Protein AF-A0A7J2YVT4-F1 (afdb_monomer)

Radius of gyration: 25.39 Å; Cα contacts (8 Å, |Δi|>4): 152; chains: 1; bounding box: 58×62×63 Å

Sequence (135 aa):
MRPPHRSIRRRPTPAVGCAHGIDRVAIALQTQKTSFEGKSGKRVAVTPITEALKLQALKVAQQLRAAGIAVEFEVMGRKMAKALEDADRRKVDYAVIVGERELKEGAVMLRNLSKREQRVVPIAQLTQQIINQKE

Foldseek 3Di:
DDDDDDDPDDDDDDDDDDDDDPVVVVVVCVVVVDDDPPVPAAEEEQEEQDPVCQVVSVVLQVVLVVLVGHYHYDDPRDHPVVSLVVCVVVVHQKYWYDDPVLVVVQWIWIAGSVVRDIDIGHSVCVNVVSVVPDD

Solvent-accessible surface area (backbone atoms only — not comparable to full-atom values): 8323 Å² total; per-residue (Å²): 138,81,86,79,93,83,70,98,77,73,77,96,70,91,84,85,87,86,85,81,58,67,69,60,52,52,53,52,41,61,72,68,67,65,76,81,84,66,83,76,69,65,32,33,35,35,36,41,73,46,79,89,38,40,69,59,36,48,51,54,44,49,57,40,40,77,72,73,39,50,64,47,70,68,81,82,79,56,58,66,72,60,47,50,52,52,36,48,75,68,68,32,49,31,39,40,38,37,46,75,70,41,47,77,73,53,24,30,37,42,28,36,54,84,80,68,45,74,45,82,38,46,58,90,50,43,62,57,56,63,69,67,58,71,131

Mean predicted aligned error: 9.27 Å

Nearest PDB structures (foldseek):
  3net-assembly1_B  TM=8.241E-01  e=1.006E-09  Nostoc sp. PCC 7120 = FACHB-418
  5w6m-assembly1_A  TM=7.676E-01  e=5.519E-10  Homo sapiens
  4phc-assembly2_D  TM=7.677E-01  e=2.242E-09  Homo sapiens
  4x5o-assembly1_A  TM=7.692E-01  e=2.562E-09  Homo sapiens
  4g85-assembly1_A  TM=7.480E-01  e=3.347E-09  Homo sapiens

pLDDT: mean 86.8, std 13.64, range [41.09, 97.25]

Secondary structure (DSSP, 8-state):
-PPP-----------------HHHHHHHHHHTT-------PPEEEEEESSGGGHHHHHHHHHHHHHTT-EEEE--S---HHHHHHHHHHTT-SEEEEE-HHHHHTTEEEEEETTT--EEEEEHHHHHHHHHH---

Structure (mmCIF, N/CA/C/O backbone):
data_AF-A0A7J2YVT4-F1
#
_entry.id   AF-A0A7J2YVT4-F1
#
loop_
_atom_site.group_PDB
_atom_site.id
_atom_site.type_symbol
_atom_site.label_atom_id
_atom_site.label_alt_id
_atom_site.label_comp_id
_atom_site.label_asym_id
_atom_site.label_entity_id
_atom_site.label_seq_id
_atom_site.pdbx_PDB_ins_code
_atom_site.Cartn_x
_atom_site.Cartn_y
_atom_site.Cartn_z
_atom_site.occupancy
_atom_site.B_iso_or_equiv
_atom_site.auth_seq_id
_atom_site.auth_comp_id
_atom_site.auth_asym_id
_atom_site.auth_atom_id
_atom_site.pdbx_PDB_model_num
ATOM 1 N N . MET A 1 1 ? 41.018 -45.569 -33.914 1.00 42.12 1 MET A N 1
ATOM 2 C CA . MET A 1 1 ? 40.712 -44.168 -34.290 1.00 42.12 1 MET A CA 1
ATOM 3 C C . MET A 1 1 ? 39.200 -44.006 -34.405 1.00 42.12 1 MET A C 1
ATOM 5 O O . MET A 1 1 ? 38.607 -44.692 -35.224 1.00 42.12 1 MET A O 1
ATOM 9 N N . ARG A 1 2 ? 38.561 -43.176 -33.568 1.00 41.09 2 ARG A N 1
ATOM 10 C CA . ARG A 1 2 ? 37.136 -42.810 -33.715 1.00 41.09 2 ARG A CA 1
ATOM 11 C C . ARG A 1 2 ? 37.037 -41.569 -34.615 1.00 41.09 2 ARG A C 1
ATOM 13 O O . ARG A 1 2 ? 37.830 -40.654 -34.398 1.00 41.09 2 ARG A O 1
ATOM 20 N N . PRO A 1 3 ? 36.119 -41.504 -35.596 1.00 49.12 3 PRO A N 1
ATOM 21 C CA . PRO A 1 3 ? 35.961 -40.299 -36.397 1.00 49.12 3 PRO A CA 1
ATOM 22 C C . PRO A 1 3 ? 35.307 -39.192 -35.548 1.00 49.12 3 PRO A C 1
ATOM 24 O O . PRO A 1 3 ? 34.453 -39.496 -34.708 1.00 49.12 3 PRO A O 1
ATOM 27 N N . PRO A 1 4 ? 35.696 -37.919 -35.736 1.00 55.22 4 PRO A N 1
ATOM 28 C CA . PRO A 1 4 ? 35.143 -36.806 -34.983 1.00 55.22 4 PRO A CA 1
ATOM 29 C C . PRO A 1 4 ? 33.755 -36.417 -35.515 1.00 55.22 4 PRO A C 1
ATOM 31 O O . PRO A 1 4 ? 33.434 -36.589 -36.691 1.00 55.22 4 PRO A O 1
ATOM 34 N N . HIS A 1 5 ? 32.941 -35.894 -34.603 1.00 64.25 5 HIS A N 1
ATOM 35 C CA . HIS A 1 5 ? 31.573 -35.410 -34.769 1.00 64.25 5 HIS A CA 1
ATOM 36 C C . HIS A 1 5 ? 31.240 -34.748 -36.128 1.00 64.25 5 HIS A C 1
ATOM 38 O O . HIS A 1 5 ? 31.888 -33.803 -36.569 1.00 64.25 5 HIS A O 1
ATOM 44 N N . ARG A 1 6 ? 30.131 -35.178 -36.742 1.00 51.19 6 ARG A N 1
ATOM 45 C CA . ARG A 1 6 ? 29.396 -34.500 -37.829 1.00 51.19 6 ARG A CA 1
ATOM 46 C C . ARG A 1 6 ? 27.926 -34.867 -37.661 1.00 51.19 6 ARG A C 1
ATOM 48 O O . ARG A 1 6 ? 27.621 -36.017 -37.399 1.00 51.19 6 ARG A O 1
ATOM 55 N N . SER A 1 7 ? 26.931 -34.027 -37.859 1.00 47.12 7 SER A N 1
ATOM 56 C CA . SER A 1 7 ? 26.798 -32.594 -38.109 1.00 47.12 7 SER A CA 1
ATOM 57 C C . SER A 1 7 ? 25.283 -32.404 -38.128 1.00 47.12 7 SER A C 1
ATOM 59 O O . SER A 1 7 ? 24.603 -33.238 -38.730 1.00 47.12 7 SER A O 1
ATOM 61 N N . ILE A 1 8 ? 24.755 -31.350 -37.512 1.00 61.47 8 ILE A N 1
ATOM 62 C CA . ILE A 1 8 ? 23.350 -30.941 -37.637 1.00 61.47 8 ILE A CA 1
ATOM 63 C C . ILE A 1 8 ? 23.031 -30.788 -39.138 1.00 61.47 8 ILE A C 1
ATOM 65 O O . ILE A 1 8 ? 23.347 -29.775 -39.749 1.00 61.47 8 ILE A O 1
ATOM 69 N N . A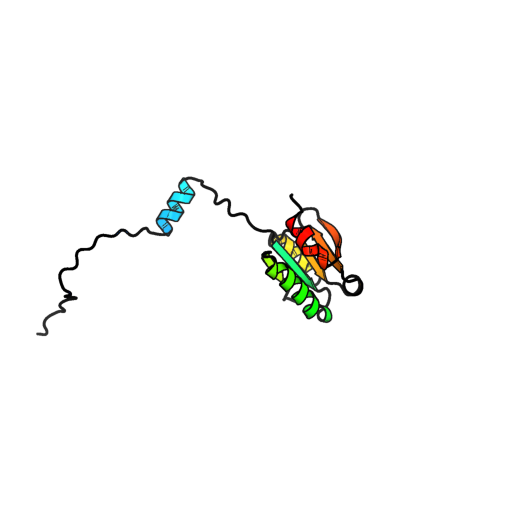RG A 1 9 ? 22.489 -31.830 -39.776 1.00 48.94 9 ARG A N 1
ATOM 70 C CA . ARG A 1 9 ? 22.086 -31.829 -41.189 1.00 48.94 9 ARG A CA 1
ATOM 71 C C . ARG A 1 9 ? 20.571 -31.885 -41.236 1.00 48.94 9 ARG A C 1
ATOM 73 O O . ARG A 1 9 ? 19.978 -32.952 -41.119 1.00 48.94 9 ARG A O 1
ATOM 80 N N . ARG A 1 10 ? 19.946 -30.722 -41.403 1.00 63.78 10 ARG A N 1
ATOM 81 C CA . ARG A 1 10 ? 18.579 -30.610 -41.925 1.00 63.78 10 ARG A CA 1
ATOM 82 C C . ARG A 1 10 ? 18.629 -30.122 -43.373 1.00 63.78 10 ARG A C 1
ATOM 84 O O . ARG A 1 10 ? 19.669 -29.655 -43.833 1.00 63.78 10 ARG A O 1
ATOM 91 N N . ARG A 1 11 ? 17.512 -30.306 -44.090 1.00 77.62 11 ARG A N 1
ATOM 92 C CA . ARG A 1 11 ? 17.329 -29.886 -45.490 1.00 77.62 11 ARG A CA 1
ATOM 93 C C . ARG A 1 11 ? 17.670 -28.394 -45.661 1.00 77.62 11 ARG A C 1
ATOM 95 O O . ARG A 1 11 ? 17.540 -27.651 -44.684 1.00 77.62 11 ARG A O 1
ATOM 102 N N . PRO A 1 12 ? 18.070 -27.948 -46.867 1.00 72.94 12 PRO A N 1
ATOM 103 C CA . PRO A 1 12 ? 18.350 -26.539 -47.127 1.00 72.94 12 PRO A CA 1
ATOM 104 C C . PRO A 1 12 ? 17.171 -25.674 -46.675 1.00 72.94 12 PRO A C 1
ATOM 106 O O . PRO A 1 12 ? 16.062 -25.822 -47.179 1.00 72.94 12 PRO A O 1
ATOM 109 N N . THR A 1 13 ? 17.410 -24.830 -45.672 1.00 80.62 13 THR A N 1
ATOM 110 C CA . THR A 1 13 ? 16.402 -23.953 -45.069 1.00 80.62 13 THR A CA 1
ATOM 111 C C . THR A 1 13 ? 16.967 -22.535 -45.110 1.00 80.62 13 THR A C 1
ATOM 113 O O . THR A 1 13 ? 17.771 -22.192 -44.241 1.00 80.62 13 THR A O 1
ATOM 116 N N . PRO A 1 14 ? 16.652 -21.736 -46.146 1.00 84.00 14 PRO A N 1
ATOM 117 C CA . PRO A 1 14 ? 17.096 -20.347 -46.218 1.00 84.00 14 PRO A CA 1
ATOM 118 C C . PRO A 1 14 ? 16.624 -19.570 -44.981 1.00 84.00 14 PRO A C 1
ATOM 120 O O . PRO A 1 14 ? 15.462 -19.688 -44.593 1.00 84.00 14 PRO A O 1
ATOM 123 N N . ALA A 1 15 ? 17.512 -18.794 -44.356 1.00 87.19 15 ALA A N 1
ATOM 124 C CA . ALA A 1 15 ? 17.202 -17.989 -43.177 1.00 87.19 15 ALA A CA 1
ATOM 125 C C . ALA A 1 15 ? 18.036 -16.701 -43.151 1.00 87.19 15 ALA A C 1
ATOM 127 O O . ALA A 1 15 ? 19.199 -16.696 -43.553 1.00 87.19 15 ALA A O 1
ATOM 128 N N . VAL A 1 16 ? 17.440 -15.631 -42.626 1.00 88.00 16 VAL A N 1
ATOM 129 C CA . VAL A 1 16 ? 18.097 -14.368 -42.264 1.00 88.00 16 VAL A CA 1
ATOM 130 C C . VAL A 1 16 ? 17.568 -13.928 -40.900 1.00 88.00 16 VAL A C 1
ATOM 132 O O . VAL A 1 16 ? 16.430 -14.238 -40.548 1.00 88.00 16 VAL A O 1
ATOM 135 N N . GLY A 1 17 ? 18.377 -13.219 -40.118 1.00 90.25 17 GLY A N 1
ATOM 136 C CA . GLY A 1 17 ? 17.972 -12.732 -38.804 1.00 90.25 17 GLY A CA 1
ATOM 137 C C . GLY A 1 17 ? 18.969 -11.735 -38.234 1.00 90.25 17 GLY A C 1
ATOM 138 O O . GLY A 1 17 ? 20.106 -11.642 -38.693 1.00 90.25 17 GLY A O 1
ATOM 139 N N . CYS A 1 18 ? 18.534 -10.995 -37.221 1.00 89.88 18 CYS A N 1
ATOM 140 C CA . CYS A 1 18 ? 19.391 -10.131 -36.423 1.00 89.88 18 CYS A CA 1
ATOM 141 C C . CYS A 1 18 ? 19.149 -10.405 -34.936 1.00 89.88 18 CYS A C 1
ATOM 143 O O . CYS A 1 18 ? 18.081 -10.875 -34.543 1.00 89.88 18 CYS A O 1
ATOM 145 N N . ALA A 1 19 ? 20.151 -10.109 -34.116 1.00 91.06 19 ALA A N 1
ATOM 146 C CA . ALA A 1 19 ? 20.054 -10.155 -32.668 1.00 91.06 19 ALA A CA 1
ATOM 147 C C . ALA A 1 19 ? 20.627 -8.854 -32.111 1.00 91.06 19 ALA A C 1
ATOM 149 O O . ALA A 1 19 ? 21.709 -8.426 -32.508 1.00 91.06 19 ALA A O 1
ATOM 150 N N . HIS A 1 20 ? 19.899 -8.238 -31.186 1.00 91.62 20 HIS A N 1
ATOM 151 C CA . HIS A 1 20 ? 20.346 -7.042 -30.486 1.00 91.62 20 HIS A CA 1
ATOM 152 C C . HIS A 1 20 ? 20.666 -7.411 -29.040 1.00 91.62 20 HIS A C 1
ATOM 154 O O . HIS A 1 20 ? 19.873 -8.075 -28.374 1.00 91.62 20 HIS A O 1
ATOM 160 N N . GLY A 1 21 ? 21.831 -6.984 -28.555 1.00 93.88 21 GLY A N 1
ATOM 161 C CA . GLY A 1 21 ? 22.209 -7.168 -27.156 1.00 93.88 21 GLY A CA 1
ATOM 162 C C . GLY A 1 21 ? 21.511 -6.139 -26.271 1.00 93.88 21 GLY A C 1
ATOM 163 O O . GLY A 1 21 ? 21.670 -4.940 -26.500 1.00 93.88 21 GLY A O 1
ATOM 164 N N . ILE A 1 22 ? 20.782 -6.594 -25.250 1.00 92.69 22 ILE A N 1
ATOM 165 C CA . ILE A 1 22 ? 20.043 -5.720 -24.322 1.00 92.69 22 ILE A CA 1
ATOM 166 C C . ILE A 1 22 ? 20.991 -4.724 -23.641 1.00 92.69 22 ILE A C 1
ATOM 168 O O . ILE A 1 22 ? 20.687 -3.535 -23.590 1.00 92.69 22 ILE A O 1
ATOM 172 N N . ASP A 1 23 ? 22.182 -5.162 -23.227 1.00 93.38 23 ASP A N 1
ATOM 173 C CA . ASP A 1 23 ? 23.210 -4.297 -22.635 1.00 93.38 23 ASP A CA 1
ATOM 174 C C . ASP A 1 23 ? 23.643 -3.171 -23.583 1.00 93.38 23 ASP A C 1
ATOM 176 O O . ASP A 1 23 ? 23.834 -2.028 -23.171 1.00 93.38 23 ASP A O 1
ATOM 180 N N . ARG A 1 24 ? 23.764 -3.474 -24.884 1.00 92.25 24 ARG A N 1
ATOM 181 C CA . ARG A 1 24 ? 24.168 -2.489 -25.899 1.00 92.25 24 ARG A CA 1
ATOM 182 C C . ARG A 1 24 ? 23.066 -1.473 -26.161 1.00 92.25 24 ARG A C 1
ATOM 184 O O . ARG A 1 24 ? 23.364 -0.289 -26.292 1.00 92.25 24 ARG A O 1
ATOM 191 N N . VAL A 1 25 ? 21.812 -1.917 -26.168 1.00 90.56 25 VAL A N 1
ATOM 192 C CA . VAL A 1 25 ? 20.647 -1.028 -26.250 1.00 90.56 25 VAL A CA 1
ATOM 193 C C . VAL A 1 25 ? 20.563 -0.135 -25.006 1.00 90.56 25 VAL A C 1
ATOM 195 O O . VAL A 1 25 ? 20.368 1.070 -25.139 1.00 90.56 25 VAL A O 1
ATOM 198 N N . ALA A 1 26 ? 20.798 -0.678 -23.809 1.00 87.06 26 ALA A N 1
ATOM 199 C CA . ALA A 1 26 ? 20.785 0.086 -22.561 1.00 87.06 26 ALA A CA 1
ATOM 200 C C . ALA A 1 26 ? 21.861 1.190 -22.524 1.00 87.06 26 ALA A C 1
ATOM 202 O O . ALA A 1 26 ? 21.559 2.329 -22.169 1.00 87.06 26 ALA A O 1
ATOM 203 N N . ILE A 1 27 ? 23.096 0.893 -22.944 1.00 89.12 27 ILE A N 1
ATOM 204 C CA . ILE A 1 27 ? 24.188 1.885 -23.021 1.00 89.12 27 ILE A CA 1
ATOM 205 C C . ILE A 1 27 ? 23.874 2.984 -24.047 1.00 89.12 27 ILE A C 1
ATOM 207 O O . ILE A 1 27 ? 24.120 4.168 -23.798 1.00 89.12 27 ILE A O 1
ATOM 211 N N . ALA A 1 28 ? 23.315 2.608 -25.200 1.00 88.88 28 ALA A N 1
ATOM 212 C CA . ALA A 1 28 ? 22.917 3.572 -26.221 1.00 88.88 28 ALA A CA 1
ATOM 213 C C . ALA A 1 28 ? 21.836 4.532 -25.692 1.00 88.88 28 ALA A C 1
ATOM 215 O O . ALA A 1 28 ? 21.964 5.745 -25.856 1.00 88.88 28 ALA A O 1
ATOM 216 N N . LEU A 1 29 ? 20.837 4.007 -24.975 1.00 85.94 29 LEU A N 1
ATOM 217 C CA . LEU A 1 29 ? 19.785 4.803 -24.331 1.00 85.94 29 LEU A CA 1
ATOM 218 C C . LEU A 1 29 ? 20.343 5.772 -23.276 1.00 85.94 29 LEU A C 1
ATOM 220 O O . LEU A 1 29 ? 19.951 6.939 -23.249 1.00 85.94 29 LEU A O 1
ATOM 224 N N . GLN A 1 30 ? 21.298 5.331 -22.448 1.00 84.12 30 GLN A N 1
ATOM 225 C CA . GLN A 1 30 ? 21.974 6.205 -21.477 1.00 84.12 30 GLN A CA 1
ATOM 226 C C . GLN A 1 30 ? 22.725 7.353 -22.164 1.00 84.12 30 GLN A C 1
ATOM 228 O O . GLN A 1 30 ? 22.670 8.495 -21.709 1.00 84.12 30 GLN A O 1
ATOM 233 N N . THR A 1 31 ? 23.391 7.062 -23.286 1.00 86.75 31 THR A N 1
ATOM 234 C CA . THR A 1 31 ? 24.150 8.054 -24.066 1.00 86.75 31 THR A CA 1
ATOM 235 C C . THR A 1 31 ? 23.234 9.110 -24.681 1.00 86.75 31 THR A C 1
ATOM 237 O O . THR A 1 31 ? 23.572 10.292 -24.705 1.00 86.75 31 THR A O 1
ATOM 240 N N . GLN A 1 32 ? 22.046 8.704 -25.130 1.00 86.31 32 GLN A N 1
ATOM 241 C CA . GLN A 1 32 ? 21.033 9.602 -25.688 1.00 86.31 32 GLN A CA 1
ATOM 242 C C . GLN A 1 32 ? 20.344 10.481 -24.628 1.00 86.31 32 GLN A C 1
ATOM 244 O O . GLN A 1 32 ? 19.572 11.365 -24.993 1.00 86.31 32 GLN A O 1
ATOM 249 N N . LYS A 1 33 ? 20.621 10.269 -23.328 1.00 78.69 33 LYS A N 1
ATOM 250 C CA . LYS A 1 33 ? 19.957 10.938 -22.191 1.00 78.69 33 LYS A CA 1
ATOM 251 C C . LYS A 1 33 ? 18.426 10.876 -22.269 1.00 78.69 33 LYS A C 1
ATOM 253 O O . LYS A 1 33 ? 17.737 11.746 -21.741 1.00 78.69 33 LYS A O 1
ATOM 258 N N . THR A 1 34 ? 17.884 9.854 -22.925 1.00 73.69 34 THR A N 1
ATOM 259 C CA . THR A 1 34 ? 16.441 9.663 -23.030 1.00 73.69 34 THR A CA 1
ATOM 260 C C . THR A 1 34 ? 15.919 9.165 -21.689 1.00 73.69 34 THR A C 1
ATOM 262 O O . THR A 1 34 ? 16.286 8.081 -21.233 1.00 73.69 34 THR A O 1
ATOM 265 N N . SER A 1 35 ? 15.069 9.957 -21.037 1.00 67.25 35 SER A N 1
ATOM 266 C CA . SER A 1 35 ? 14.315 9.499 -19.877 1.00 67.25 35 SER A CA 1
ATOM 267 C C . SER A 1 35 ? 13.180 8.593 -20.340 1.00 67.25 35 SER A C 1
ATOM 269 O O . SER A 1 35 ? 12.416 8.921 -21.247 1.00 67.25 35 SER A O 1
ATOM 271 N N . PHE A 1 36 ? 13.036 7.443 -19.687 1.00 67.75 36 PHE A N 1
ATOM 272 C CA . PHE A 1 36 ? 11.767 6.734 -19.724 1.00 67.75 36 PHE A CA 1
ATOM 273 C C . PHE A 1 36 ? 10.808 7.479 -18.803 1.00 67.75 36 PHE A C 1
ATOM 275 O O . PHE A 1 36 ? 10.854 7.309 -17.586 1.00 67.75 36 PHE A O 1
ATOM 282 N N . GLU A 1 37 ? 9.921 8.287 -19.374 1.00 62.50 37 GLU A N 1
ATOM 283 C CA . GLU A 1 37 ? 8.732 8.764 -18.666 1.00 62.50 37 GLU A CA 1
ATOM 284 C C . GLU A 1 37 ? 7.715 7.620 -18.566 1.00 62.50 37 GLU A C 1
ATOM 286 O O . GLU A 1 37 ? 6.619 7.642 -19.126 1.00 62.50 37 GLU A O 1
ATOM 291 N N . GLY A 1 38 ? 8.091 6.559 -17.852 1.00 57.59 38 GLY A N 1
ATOM 292 C CA . GLY A 1 38 ? 7.098 5.648 -17.316 1.00 57.59 38 GLY A CA 1
ATOM 293 C C . GLY A 1 38 ? 6.274 6.450 -16.322 1.00 57.59 38 GLY A C 1
ATOM 294 O O . GLY A 1 38 ? 6.834 6.976 -15.361 1.00 57.59 38 GLY A O 1
ATOM 295 N N . LYS A 1 39 ? 4.960 6.569 -16.540 1.00 57.00 39 LYS A N 1
ATOM 296 C CA . LYS A 1 39 ? 4.051 7.078 -15.508 1.00 57.00 39 LYS A CA 1
ATOM 297 C C . LYS A 1 39 ? 4.217 6.184 -14.282 1.00 57.00 39 LYS A C 1
ATOM 299 O O . LYS A 1 39 ? 3.628 5.106 -14.223 1.00 57.00 39 LYS A O 1
ATOM 304 N N . SER A 1 40 ? 5.048 6.601 -13.330 1.00 64.38 40 SER A N 1
ATOM 305 C CA . SER A 1 40 ? 5.122 5.954 -12.030 1.00 64.38 40 SER A CA 1
ATOM 306 C C . SER A 1 40 ? 3.768 6.192 -11.384 1.00 64.38 40 SER A C 1
ATOM 308 O O . SER A 1 40 ? 3.456 7.306 -10.971 1.00 64.38 40 SER A O 1
ATOM 310 N N . GLY A 1 41 ? 2.916 5.168 -11.390 1.00 77.25 41 GLY A N 1
ATOM 311 C CA . GLY A 1 41 ? 1.661 5.216 -10.657 1.00 77.25 41 GLY A CA 1
ATOM 312 C C . GLY A 1 41 ? 1.938 5.517 -9.186 1.00 77.25 41 GLY A C 1
ATOM 313 O O . GLY A 1 41 ? 3.002 5.181 -8.662 1.00 77.25 41 GLY A O 1
ATOM 314 N N . LYS A 1 42 ? 0.971 6.148 -8.521 1.00 87.81 42 LYS A N 1
ATOM 315 C CA . LYS A 1 42 ? 1.090 6.464 -7.099 1.00 87.81 42 LYS A CA 1
ATOM 316 C C . LYS A 1 42 ? 1.321 5.203 -6.279 1.00 87.81 42 LYS A C 1
ATOM 318 O O . LYS A 1 42 ? 0.628 4.197 -6.465 1.00 87.81 42 LYS A O 1
ATOM 323 N N . ARG A 1 43 ? 2.264 5.282 -5.348 1.00 93.50 43 ARG A N 1
ATOM 324 C CA . ARG A 1 43 ? 2.591 4.236 -4.384 1.00 93.50 43 ARG A CA 1
ATOM 325 C C . ARG A 1 43 ? 1.929 4.538 -3.052 1.00 93.50 43 ARG A C 1
ATOM 327 O O . ARG A 1 43 ? 1.957 5.665 -2.558 1.00 93.50 43 ARG A O 1
ATOM 334 N N . VAL A 1 44 ? 1.346 3.505 -2.457 1.00 96.25 44 VAL A N 1
ATOM 335 C CA . VAL A 1 44 ? 0.628 3.596 -1.186 1.00 96.25 44 VAL A CA 1
ATOM 336 C C . VAL A 1 44 ? 1.148 2.537 -0.225 1.00 96.25 44 VAL A C 1
ATOM 338 O O . VAL A 1 44 ? 1.269 1.373 -0.593 1.00 96.25 44 VAL A O 1
ATOM 341 N N . ALA A 1 45 ? 1.412 2.917 1.019 1.00 96.81 45 ALA A N 1
ATOM 342 C CA . ALA A 1 45 ? 1.727 1.994 2.102 1.00 96.81 45 ALA A CA 1
ATOM 343 C C . ALA A 1 45 ? 0.506 1.843 3.009 1.00 96.81 45 ALA A C 1
ATOM 345 O O . ALA A 1 45 ? -0.034 2.838 3.481 1.00 96.81 45 ALA A O 1
ATOM 346 N N . VAL A 1 46 ? 0.066 0.616 3.269 1.00 97.19 46 VAL A N 1
ATOM 347 C CA . VAL A 1 46 ? -1.032 0.325 4.199 1.00 97.19 46 VAL A CA 1
ATOM 348 C C . VAL A 1 46 ? -0.457 -0.235 5.496 1.00 97.19 46 VAL A C 1
ATOM 350 O O . VAL A 1 46 ? 0.222 -1.264 5.482 1.00 97.19 46 VAL A O 1
ATOM 353 N N . THR A 1 47 ? -0.768 0.423 6.611 1.00 96.38 47 THR A N 1
ATOM 354 C CA . THR A 1 47 ? -0.218 0.112 7.934 1.00 96.38 47 THR A CA 1
ATOM 355 C C . THR A 1 47 ? -1.344 -0.062 8.957 1.00 96.38 47 THR A C 1
ATOM 357 O O . THR A 1 47 ? -2.026 0.914 9.284 1.00 96.38 47 THR A O 1
ATOM 360 N N . PRO A 1 48 ? -1.562 -1.274 9.497 1.00 95.44 48 PRO A N 1
ATOM 361 C CA . PRO A 1 48 ? -2.446 -1.461 10.644 1.00 95.44 48 PRO A CA 1
ATOM 362 C C . PRO A 1 48 ? -1.799 -0.915 11.928 1.00 95.44 48 PRO A C 1
ATOM 364 O O . PRO A 1 48 ? -0.594 -1.058 12.125 1.00 95.44 48 PRO A O 1
ATOM 367 N N . ILE A 1 49 ? -2.589 -0.307 12.821 1.00 93.06 49 ILE A N 1
ATOM 368 C CA . ILE A 1 49 ? -2.090 0.156 14.134 1.00 93.06 49 ILE A CA 1
ATOM 369 C C . ILE A 1 49 ? -1.852 -1.023 15.091 1.00 93.06 49 ILE A C 1
ATOM 371 O O . ILE A 1 49 ? -0.920 -0.991 15.893 1.00 93.06 49 ILE A O 1
ATOM 375 N N . THR A 1 50 ? -2.683 -2.064 15.003 1.00 91.19 50 THR A N 1
ATOM 376 C CA . THR A 1 50 ? -2.621 -3.264 15.848 1.00 91.19 50 THR A CA 1
ATOM 377 C C . THR A 1 50 ? -2.710 -4.529 14.993 1.00 91.19 50 THR A C 1
ATOM 379 O O . THR A 1 50 ? -3.281 -4.513 13.901 1.00 91.19 50 THR A O 1
ATOM 382 N N . GLU A 1 51 ? -2.191 -5.657 15.488 1.00 89.88 51 GLU A N 1
ATOM 383 C CA . GLU A 1 51 ? -2.273 -6.938 14.762 1.00 89.88 51 GLU A CA 1
ATOM 384 C C . GLU A 1 51 ? -3.723 -7.401 14.540 1.00 89.88 51 GLU A C 1
ATOM 386 O O . GLU A 1 51 ? -4.027 -7.996 13.507 1.00 89.88 51 GLU A O 1
ATOM 391 N N . ALA A 1 52 ? -4.649 -7.062 15.444 1.00 92.38 52 ALA A N 1
ATOM 392 C CA . ALA A 1 52 ? -6.072 -7.379 15.289 1.00 92.38 52 ALA A CA 1
ATOM 393 C C . ALA A 1 52 ? -6.696 -6.728 14.038 1.00 92.38 52 ALA A C 1
ATOM 395 O O . ALA A 1 52 ? -7.611 -7.281 13.426 1.00 92.38 52 ALA A O 1
ATOM 396 N N . LEU A 1 53 ? -6.171 -5.576 13.608 1.00 93.75 53 LEU A N 1
ATOM 397 C CA . LEU A 1 53 ? -6.648 -4.847 12.432 1.00 93.75 53 LEU A CA 1
ATOM 398 C C . LEU A 1 53 ? -6.033 -5.326 11.117 1.00 93.75 53 LEU A C 1
ATOM 400 O O . LEU A 1 53 ? -6.459 -4.883 10.048 1.00 93.75 53 LEU A O 1
ATOM 404 N N . LYS A 1 54 ? -5.062 -6.242 11.157 1.00 93.62 54 LYS A N 1
ATOM 405 C CA . LYS A 1 54 ? -4.311 -6.692 9.979 1.00 93.62 54 LYS A CA 1
ATOM 406 C C . LYS A 1 54 ? -5.212 -7.213 8.866 1.00 93.62 54 LYS A C 1
ATOM 408 O O . LYS A 1 54 ? -5.017 -6.860 7.707 1.00 93.62 54 LYS A O 1
ATOM 413 N N . LEU A 1 55 ? -6.231 -8.000 9.209 1.00 94.75 55 LEU A N 1
ATOM 414 C CA . LEU A 1 55 ? -7.162 -8.563 8.228 1.00 94.75 55 LEU A CA 1
ATOM 415 C C . LEU A 1 55 ? -7.996 -7.475 7.536 1.00 94.75 55 LEU A C 1
ATOM 417 O O . LEU A 1 55 ? -8.220 -7.535 6.331 1.00 94.75 55 LEU A O 1
ATOM 421 N N . GLN A 1 56 ? -8.417 -6.452 8.278 1.00 95.25 56 GLN A N 1
ATOM 422 C CA . GLN A 1 56 ? -9.178 -5.328 7.726 1.00 95.25 56 GLN A CA 1
ATOM 423 C C . GLN A 1 56 ? -8.281 -4.418 6.883 1.00 95.25 56 GLN A C 1
ATOM 425 O O . GLN A 1 56 ? -8.654 -4.019 5.782 1.00 95.25 56 GLN A O 1
ATOM 430 N N . ALA A 1 57 ? -7.051 -4.177 7.334 1.00 95.81 57 ALA A N 1
ATOM 431 C CA . ALA A 1 57 ? -6.056 -3.452 6.560 1.00 95.81 57 ALA A CA 1
ATOM 432 C C . ALA A 1 57 ? -5.701 -4.173 5.249 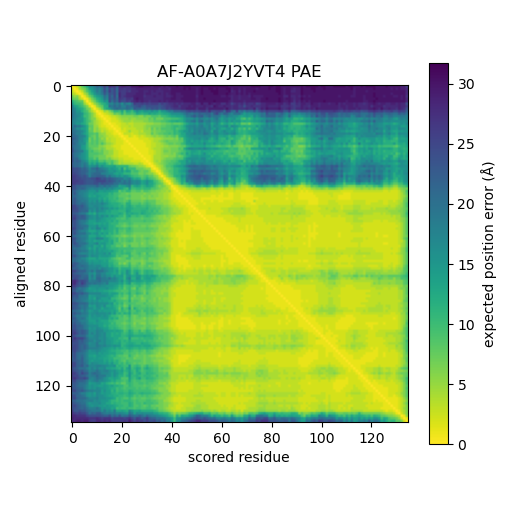1.00 95.81 57 ALA A C 1
ATOM 434 O O . ALA A 1 57 ? -5.554 -3.528 4.212 1.00 95.81 57 ALA A O 1
ATOM 435 N N . LEU A 1 58 ? -5.627 -5.508 5.253 1.00 96.44 58 LEU A N 1
ATOM 436 C CA . LEU A 1 58 ? -5.422 -6.298 4.036 1.00 96.44 58 LEU A CA 1
ATOM 437 C C . LEU A 1 58 ? -6.576 -6.138 3.042 1.00 96.44 58 LEU A C 1
ATOM 439 O O . LEU A 1 58 ? -6.311 -6.024 1.847 1.00 96.44 58 LEU A O 1
ATOM 443 N N . LYS A 1 59 ? -7.830 -6.063 3.510 1.00 96.44 59 LYS A N 1
ATOM 444 C CA . LYS A 1 59 ? -8.986 -5.777 2.642 1.00 96.44 59 LYS A CA 1
ATOM 445 C C . LYS A 1 59 ? -8.874 -4.402 1.987 1.00 96.44 59 LYS A C 1
ATOM 447 O O . LYS A 1 59 ? -9.069 -4.290 0.780 1.00 96.44 59 LYS A O 1
ATOM 452 N N . VAL A 1 60 ? -8.487 -3.376 2.749 1.00 96.50 60 VAL A N 1
ATOM 453 C CA . VAL A 1 60 ? -8.242 -2.025 2.209 1.00 96.50 60 VAL A CA 1
ATOM 454 C C . VAL A 1 60 ? -7.121 -2.054 1.166 1.00 96.50 60 VAL A C 1
ATOM 456 O O . VAL A 1 60 ? -7.276 -1.518 0.070 1.00 96.50 60 VAL A O 1
ATOM 459 N N . ALA A 1 61 ? -6.013 -2.739 1.457 1.00 97.25 61 ALA A N 1
ATOM 460 C CA . ALA A 1 61 ? -4.918 -2.899 0.505 1.00 97.25 61 ALA A CA 1
ATOM 461 C C . ALA A 1 61 ? -5.366 -3.624 -0.773 1.00 97.25 61 ALA A C 1
ATOM 463 O O . ALA A 1 61 ? -4.997 -3.222 -1.874 1.00 97.25 61 ALA A O 1
ATOM 464 N N . GLN A 1 62 ? -6.181 -4.673 -0.648 1.00 96.88 62 GLN A N 1
ATOM 465 C CA . GLN A 1 62 ? -6.720 -5.416 -1.784 1.00 96.88 62 GLN A CA 1
ATOM 466 C C . GLN A 1 62 ? -7.646 -4.552 -2.646 1.00 96.88 62 GLN A C 1
ATOM 468 O O . GLN A 1 62 ? -7.512 -4.57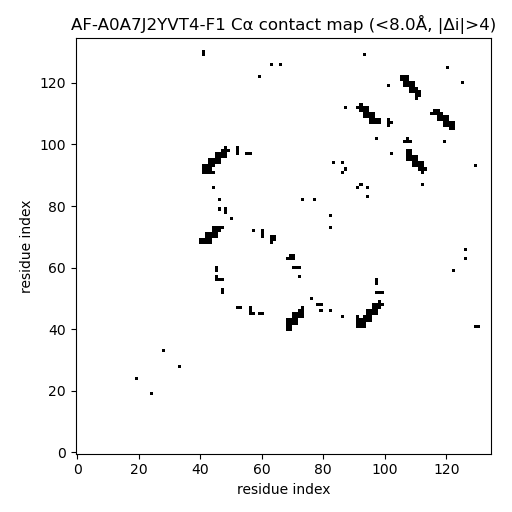8 -3.867 1.00 96.88 62 GLN A O 1
ATOM 473 N N . GLN A 1 63 ? -8.522 -3.747 -2.037 1.00 95.25 63 GLN A N 1
ATOM 474 C CA . GLN A 1 63 ? -9.390 -2.805 -2.751 1.00 95.25 63 GLN A CA 1
ATOM 475 C C . GLN A 1 63 ? -8.573 -1.808 -3.585 1.00 95.25 63 GLN A C 1
ATOM 477 O O . GLN A 1 63 ? -8.886 -1.562 -4.748 1.00 95.25 63 GLN A O 1
ATOM 482 N N . LEU A 1 64 ? -7.503 -1.257 -3.012 1.00 95.25 64 LEU A N 1
ATOM 483 C CA . LEU A 1 64 ? -6.622 -0.327 -3.717 1.00 95.25 64 LEU A CA 1
ATOM 484 C C . LEU A 1 64 ? -5.849 -1.006 -4.859 1.00 95.25 64 LEU A C 1
ATOM 486 O O . LEU A 1 64 ? -5.747 -0.441 -5.947 1.00 95.25 64 LEU A O 1
ATOM 490 N N . ARG A 1 65 ? -5.358 -2.236 -4.653 1.00 95.44 65 ARG A N 1
ATOM 491 C CA . ARG A 1 65 ? -4.696 -3.021 -5.713 1.00 95.44 65 ARG A CA 1
ATOM 492 C C . ARG A 1 65 ? -5.644 -3.367 -6.854 1.00 95.44 65 ARG A C 1
ATOM 494 O O . ARG A 1 65 ? -5.244 -3.284 -8.008 1.00 95.44 65 ARG A O 1
ATOM 501 N N . ALA A 1 66 ? -6.894 -3.716 -6.546 1.00 94.88 66 ALA A N 1
ATOM 502 C CA . ALA A 1 66 ? -7.919 -3.981 -7.555 1.00 94.88 66 ALA A CA 1
ATOM 503 C C . ALA A 1 66 ? -8.206 -2.747 -8.430 1.00 94.88 66 ALA A C 1
ATOM 505 O O . ALA A 1 66 ? -8.585 -2.890 -9.587 1.00 94.88 66 ALA A O 1
ATOM 506 N N . ALA A 1 67 ? -7.960 -1.544 -7.906 1.00 92.06 67 ALA A N 1
ATOM 507 C CA . ALA A 1 67 ? -8.029 -0.292 -8.653 1.00 92.06 67 ALA A CA 1
ATOM 508 C C . ALA A 1 67 ? -6.737 0.061 -9.423 1.00 92.06 67 ALA A C 1
ATOM 510 O O . ALA A 1 67 ? -6.627 1.165 -9.952 1.00 92.06 67 ALA A O 1
ATOM 511 N N . GLY A 1 68 ? -5.748 -0.839 -9.477 1.00 91.56 68 GLY A N 1
ATOM 512 C CA . GLY A 1 68 ? -4.490 -0.642 -10.205 1.00 91.56 68 GLY A CA 1
ATOM 513 C C . GLY A 1 68 ? -3.447 0.211 -9.476 1.00 91.56 68 GLY A C 1
ATOM 514 O O . GLY A 1 68 ? -2.459 0.617 -10.085 1.00 91.56 68 GLY A O 1
ATOM 515 N N . ILE A 1 69 ? -3.641 0.497 -8.185 1.00 93.19 69 ILE A N 1
ATOM 516 C CA . ILE A 1 69 ? -2.696 1.285 -7.385 1.00 93.19 69 ILE A CA 1
ATOM 517 C C . ILE A 1 69 ? -1.580 0.372 -6.862 1.00 93.19 69 ILE A C 1
ATOM 519 O O . ILE A 1 69 ? -1.834 -0.739 -6.387 1.00 93.19 69 ILE A O 1
ATOM 523 N N . ALA A 1 70 ? -0.336 0.851 -6.911 1.00 93.62 70 ALA A N 1
ATOM 524 C CA . ALA A 1 70 ? 0.803 0.143 -6.343 1.00 93.62 70 ALA A CA 1
ATOM 525 C C . ALA A 1 70 ? 0.742 0.215 -4.810 1.00 93.62 70 ALA A C 1
ATOM 527 O O . ALA A 1 70 ? 0.958 1.275 -4.223 1.00 93.62 70 ALA A O 1
ATOM 528 N N . VAL A 1 71 ? 0.425 -0.909 -4.157 1.00 96.06 71 VAL A N 1
ATOM 529 C CA . VAL A 1 71 ? 0.222 -0.949 -2.700 1.00 96.06 71 VAL A CA 1
ATOM 530 C C . VAL A 1 71 ? 1.170 -1.899 -1.988 1.00 96.06 71 VAL A C 1
ATOM 532 O O . VAL A 1 71 ? 1.120 -3.123 -2.168 1.00 96.06 71 VAL A O 1
ATOM 535 N N . GLU A 1 72 ? 1.931 -1.326 -1.069 1.00 94.69 72 GLU A N 1
ATOM 536 C CA . GLU A 1 72 ? 2.787 -2.006 -0.109 1.00 94.69 72 GLU A CA 1
ATOM 537 C C . GLU A 1 72 ? 2.042 -2.177 1.219 1.00 94.69 72 GLU A C 1
ATOM 539 O O . GLU A 1 72 ? 1.242 -1.334 1.617 1.00 94.69 72 GLU A O 1
ATOM 544 N N . PHE A 1 73 ? 2.279 -3.290 1.906 1.00 95.69 73 PHE A N 1
ATOM 545 C CA . PHE A 1 73 ? 1.647 -3.587 3.190 1.00 95.69 73 PHE A CA 1
ATOM 546 C C . PHE A 1 73 ? 2.721 -3.722 4.267 1.00 95.69 73 PHE A C 1
ATOM 548 O O . PHE A 1 73 ? 3.740 -4.377 4.038 1.00 95.69 73 PHE A O 1
ATOM 555 N N . GLU A 1 74 ? 2.509 -3.114 5.431 1.00 92.94 74 GLU A N 1
ATOM 556 C CA . GLU A 1 74 ? 3.428 -3.246 6.561 1.00 92.94 74 GLU A CA 1
ATOM 557 C C . GLU A 1 74 ? 3.266 -4.626 7.213 1.00 92.94 74 GLU A C 1
ATOM 559 O O . GLU A 1 74 ? 2.251 -4.941 7.832 1.00 92.94 74 GLU A O 1
ATOM 564 N N . VAL A 1 75 ? 4.280 -5.472 7.040 1.00 89.94 75 VAL A N 1
ATOM 565 C CA . VAL A 1 75 ? 4.291 -6.868 7.509 1.00 89.94 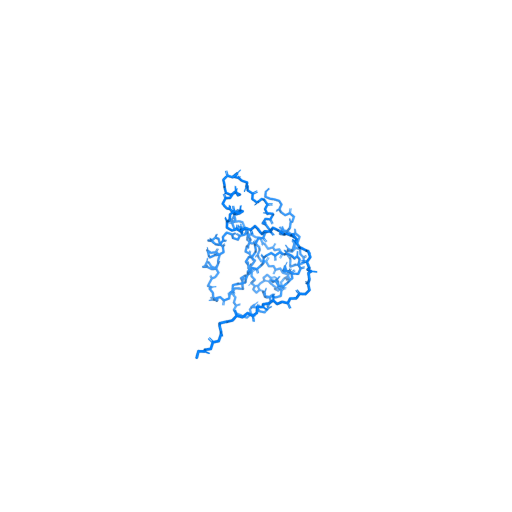75 VAL A CA 1
ATOM 566 C C . VAL A 1 75 ? 5.175 -7.083 8.736 1.00 89.94 75 VAL A C 1
ATOM 568 O O . VAL A 1 75 ? 5.073 -8.128 9.372 1.00 89.94 75 VAL A O 1
ATOM 571 N N . MET A 1 76 ? 6.037 -6.125 9.083 1.00 88.62 76 MET A N 1
ATOM 572 C CA . MET A 1 76 ? 7.066 -6.291 10.115 1.00 88.62 76 MET A CA 1
ATOM 573 C C . MET A 1 76 ? 6.562 -5.961 11.529 1.00 88.62 76 MET A C 1
ATOM 575 O O . MET A 1 76 ? 7.365 -5.912 12.457 1.00 88.62 76 MET A O 1
ATOM 579 N N . GLY A 1 77 ? 5.267 -5.665 11.703 1.00 84.81 77 GLY A N 1
ATOM 580 C CA . GLY A 1 77 ? 4.683 -5.323 13.009 1.00 84.81 77 GLY A CA 1
ATOM 581 C C . GLY A 1 77 ? 5.304 -4.072 13.645 1.00 84.81 77 GLY A C 1
ATOM 582 O O . GLY A 1 77 ? 5.358 -3.932 14.867 1.00 84.81 77 GLY A O 1
ATOM 583 N N . ARG A 1 78 ? 5.858 -3.168 12.826 1.00 87.38 78 ARG A N 1
ATOM 584 C CA . ARG A 1 78 ? 6.520 -1.952 13.310 1.00 87.38 78 ARG A CA 1
ATOM 585 C C . ARG A 1 78 ? 5.495 -1.005 13.922 1.00 87.38 78 ARG A C 1
ATOM 587 O O . ARG A 1 78 ? 4.387 -0.853 13.418 1.00 87.38 78 ARG A O 1
ATOM 594 N N . LYS A 1 79 ? 5.916 -0.270 14.955 1.00 90.12 79 LYS A N 1
ATOM 595 C CA . LYS A 1 79 ? 5.142 0.870 15.466 1.00 90.12 79 LYS A CA 1
ATOM 596 C C . LYS A 1 79 ? 4.903 1.886 14.345 1.00 90.12 79 LYS A C 1
ATOM 598 O O . LYS A 1 79 ? 5.799 2.130 13.535 1.00 90.12 79 LYS A O 1
ATOM 603 N N . MET A 1 80 ? 3.739 2.537 14.374 1.00 90.19 80 MET A N 1
ATOM 604 C CA . MET A 1 80 ? 3.280 3.496 13.360 1.00 90.19 80 MET A CA 1
ATOM 605 C C . MET A 1 80 ? 4.364 4.493 12.919 1.00 90.19 80 MET A C 1
ATOM 607 O O . MET A 1 80 ? 4.608 4.631 11.727 1.00 90.19 80 MET A O 1
ATOM 611 N N . ALA A 1 81 ? 5.054 5.147 13.859 1.00 91.25 81 ALA A N 1
ATOM 612 C CA . ALA A 1 81 ? 6.089 6.134 13.537 1.00 91.25 81 ALA A CA 1
ATOM 613 C C . ALA A 1 81 ? 7.216 5.554 12.658 1.00 91.25 81 ALA A C 1
ATOM 615 O O . ALA A 1 81 ? 7.584 6.153 11.653 1.00 91.25 81 ALA A O 1
ATOM 616 N N . LYS A 1 82 ? 7.699 4.350 12.988 1.00 93.88 82 LYS A N 1
ATOM 617 C CA . LYS A 1 82 ? 8.771 3.668 12.248 1.00 93.88 82 LYS A CA 1
ATOM 618 C C . LYS A 1 82 ? 8.293 3.134 10.895 1.00 93.88 82 LYS A C 1
ATOM 620 O O . LYS A 1 82 ? 9.062 3.110 9.941 1.00 93.88 82 LYS A O 1
ATOM 625 N N . ALA A 1 83 ? 7.033 2.706 10.808 1.00 92.81 83 ALA A N 1
ATOM 626 C CA . ALA A 1 83 ? 6.422 2.303 9.542 1.00 92.81 83 ALA A CA 1
ATOM 627 C C . ALA A 1 83 ? 6.280 3.496 8.579 1.00 92.81 83 ALA A C 1
ATOM 629 O O . ALA A 1 83 ? 6.564 3.367 7.392 1.00 92.81 83 ALA A O 1
ATOM 630 N N . LEU A 1 84 ? 5.899 4.670 9.094 1.00 92.88 84 LEU A N 1
ATOM 631 C CA . LEU A 1 84 ? 5.815 5.903 8.308 1.00 92.88 84 LEU A CA 1
ATOM 632 C C . LEU A 1 84 ? 7.190 6.386 7.840 1.00 92.88 84 LEU A C 1
ATOM 634 O O . LEU A 1 84 ? 7.332 6.747 6.679 1.00 92.88 84 LEU A O 1
ATOM 638 N N . GLU A 1 85 ? 8.199 6.344 8.709 1.00 93.81 85 GLU A N 1
ATOM 639 C CA . GLU A 1 85 ? 9.584 6.670 8.347 1.00 93.81 85 GLU A CA 1
ATOM 640 C C . GLU A 1 85 ? 10.120 5.743 7.243 1.00 93.81 85 GLU A C 1
ATOM 642 O O . GLU A 1 85 ? 10.766 6.185 6.296 1.00 93.81 85 GLU A O 1
ATOM 647 N N . ASP A 1 86 ? 9.819 4.446 7.324 1.00 93.56 86 ASP A N 1
ATOM 648 C CA . ASP A 1 86 ? 10.196 3.483 6.290 1.00 93.56 86 ASP A CA 1
ATOM 649 C C . ASP A 1 86 ? 9.433 3.691 4.971 1.00 93.56 86 ASP A C 1
ATOM 651 O O . ASP A 1 86 ? 10.008 3.495 3.900 1.00 93.56 86 ASP A O 1
ATOM 655 N N . ALA A 1 87 ? 8.161 4.090 5.021 1.00 93.25 87 ALA A N 1
ATOM 656 C CA . ALA A 1 87 ? 7.392 4.444 3.828 1.00 93.25 87 ALA A CA 1
ATOM 657 C C . ALA A 1 87 ? 7.947 5.711 3.152 1.00 93.25 87 ALA A C 1
ATOM 659 O O . ALA A 1 87 ? 8.122 5.729 1.933 1.00 93.25 87 ALA A O 1
ATOM 660 N N . ASP A 1 88 ? 8.302 6.726 3.941 1.00 92.50 88 ASP A N 1
ATOM 661 C CA . ASP A 1 88 ? 8.917 7.969 3.462 1.00 92.50 88 ASP A CA 1
ATOM 662 C C . ASP A 1 88 ? 10.296 7.702 2.834 1.00 92.50 88 ASP A C 1
ATOM 664 O O . ASP A 1 88 ? 10.556 8.076 1.690 1.00 92.50 88 ASP A O 1
ATOM 668 N N . ARG A 1 89 ? 11.148 6.909 3.505 1.00 92.44 89 ARG A N 1
ATOM 669 C CA . ARG A 1 89 ? 12.450 6.471 2.966 1.00 92.44 89 ARG A CA 1
ATOM 670 C C . ARG A 1 89 ? 12.316 5.731 1.634 1.00 92.44 89 ARG A C 1
ATOM 672 O O . ARG A 1 89 ? 13.164 5.880 0.755 1.00 92.44 89 ARG A O 1
ATOM 679 N N . ARG A 1 90 ? 11.263 4.925 1.475 1.00 90.38 90 ARG A N 1
ATOM 680 C CA . ARG A 1 90 ? 10.960 4.200 0.232 1.00 90.38 90 ARG A CA 1
ATOM 681 C C . ARG A 1 90 ? 10.333 5.081 -0.849 1.00 90.38 90 ARG A C 1
ATOM 683 O O . ARG A 1 90 ? 10.083 4.552 -1.933 1.00 90.38 90 ARG A O 1
ATOM 690 N N . LYS A 1 91 ? 10.111 6.377 -0.599 1.00 89.94 91 LYS A N 1
ATOM 691 C CA . LYS A 1 91 ? 9.450 7.325 -1.511 1.00 89.94 91 LYS A CA 1
ATOM 692 C C . LYS A 1 91 ? 8.059 6.847 -1.927 1.00 89.94 91 LYS A C 1
ATOM 694 O O . LYS A 1 91 ? 7.750 6.729 -3.111 1.00 89.94 91 LYS A O 1
ATOM 699 N N . VAL A 1 92 ? 7.264 6.461 -0.937 1.00 93.56 92 VAL A N 1
ATOM 700 C CA . VAL A 1 92 ? 5.835 6.189 -1.106 1.00 93.56 92 VAL A CA 1
ATOM 701 C C . VAL A 1 92 ? 5.085 7.524 -1.037 1.00 93.56 92 VAL A C 1
ATOM 703 O O . VAL A 1 92 ? 5.437 8.375 -0.228 1.00 93.56 92 VAL A O 1
ATOM 706 N N . ASP A 1 9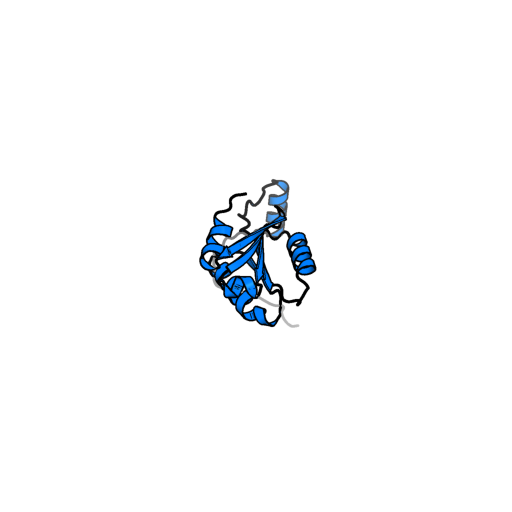3 ? 4.045 7.716 -1.849 1.00 93.75 93 ASP A N 1
ATOM 707 C CA . ASP A 1 93 ? 3.319 8.995 -1.910 1.00 93.75 93 ASP A CA 1
ATOM 708 C C . ASP A 1 93 ? 2.332 9.153 -0.743 1.00 93.75 93 ASP A C 1
ATOM 710 O O . ASP A 1 93 ? 2.182 10.228 -0.151 1.00 93.75 93 ASP A O 1
ATOM 714 N N . TYR A 1 94 ? 1.656 8.055 -0.390 1.00 95.56 94 TYR A N 1
ATOM 715 C CA . TYR A 1 94 ? 0.633 8.040 0.652 1.00 95.56 94 TYR A CA 1
ATOM 716 C C . TYR A 1 94 ? 0.806 6.882 1.631 1.00 95.56 94 TYR A C 1
ATOM 718 O O . TYR A 1 94 ? 1.093 5.751 1.245 1.00 95.56 94 TYR A O 1
ATOM 726 N N . ALA A 1 95 ? 0.516 7.139 2.901 1.00 96.50 95 ALA A N 1
ATOM 727 C CA . ALA A 1 95 ? 0.334 6.109 3.912 1.00 96.50 95 ALA A CA 1
ATOM 728 C C . ALA A 1 95 ? -1.140 6.039 4.335 1.00 96.50 95 ALA A C 1
ATOM 730 O O . ALA A 1 95 ? -1.737 7.042 4.720 1.00 96.50 95 ALA A O 1
ATOM 731 N N . VAL A 1 96 ? -1.726 4.849 4.274 1.00 97.06 96 VAL A N 1
ATOM 732 C CA . VAL A 1 96 ? -3.066 4.535 4.769 1.00 97.06 96 VAL A CA 1
ATOM 733 C C . VAL A 1 96 ? -2.915 3.822 6.104 1.00 97.06 96 VAL A C 1
ATOM 735 O O . VAL A 1 96 ? -2.428 2.695 6.174 1.00 97.06 96 VAL A O 1
ATOM 738 N N . ILE A 1 97 ? -3.333 4.490 7.167 1.00 96.25 97 ILE A N 1
ATOM 739 C CA . ILE A 1 97 ? -3.256 4.000 8.536 1.00 96.25 97 ILE A CA 1
ATOM 740 C C . ILE A 1 97 ? -4.637 3.472 8.921 1.00 96.25 97 ILE A C 1
ATOM 742 O O . ILE A 1 97 ? -5.646 4.175 8.808 1.00 96.25 97 ILE A O 1
ATOM 746 N N . VAL A 1 98 ? -4.682 2.217 9.363 1.00 96.19 98 VAL A N 1
ATOM 747 C CA . VAL A 1 98 ? -5.923 1.537 9.749 1.00 96.19 98 VAL A CA 1
ATOM 748 C C . VAL A 1 98 ? -5.971 1.442 11.267 1.00 96.19 98 VAL A C 1
ATOM 750 O O . VAL A 1 98 ? -5.248 0.640 11.863 1.00 96.19 98 VAL A O 1
ATOM 753 N N . GLY A 1 99 ? -6.797 2.297 11.872 1.00 94.12 99 GLY A N 1
ATOM 754 C CA . GLY A 1 99 ? -7.063 2.359 13.308 1.00 94.12 99 GLY A CA 1
ATOM 755 C C . GLY A 1 99 ? -8.462 1.862 13.664 1.00 94.12 99 GLY A C 1
ATOM 756 O O . GLY A 1 99 ? -9.356 1.829 12.822 1.00 94.12 99 GLY A O 1
ATOM 757 N N . GLU A 1 100 ? -8.656 1.445 14.919 1.00 94.12 100 GLU A N 1
ATOM 758 C CA . GLU A 1 100 ? -9.932 0.866 15.368 1.00 94.12 100 GLU A CA 1
ATOM 759 C C . GLU A 1 100 ? -11.070 1.887 15.348 1.00 94.12 100 GLU A C 1
ATOM 761 O O . GLU A 1 100 ? -12.204 1.540 15.022 1.00 94.12 100 GLU A O 1
ATOM 766 N N . ARG A 1 101 ? -10.773 3.140 15.707 1.00 93.88 101 ARG A N 1
ATOM 767 C CA . ARG A 1 101 ? -11.763 4.215 15.791 1.00 93.88 101 ARG A CA 1
ATOM 768 C C . ARG A 1 101 ? -12.307 4.556 14.410 1.00 93.88 101 ARG A C 1
ATOM 770 O O . ARG A 1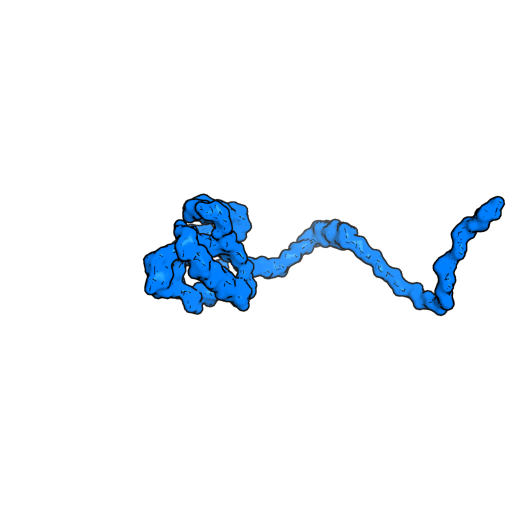 101 ? -13.512 4.508 14.203 1.00 93.88 101 ARG A O 1
ATOM 777 N N . GLU A 1 102 ? -11.418 4.844 13.468 1.00 94.31 102 GLU A N 1
ATOM 778 C CA . GLU A 1 102 ? -11.783 5.226 12.106 1.00 94.31 102 GLU A CA 1
ATOM 779 C C . GLU A 1 102 ? -12.494 4.070 11.400 1.00 94.31 102 GLU A C 1
ATOM 781 O O . GLU A 1 102 ? -13.488 4.279 10.708 1.00 94.31 102 GLU A O 1
ATOM 786 N N . LEU A 1 103 ? -12.045 2.832 11.636 1.00 93.81 103 LEU A N 1
ATOM 787 C CA . LEU A 1 103 ? -12.643 1.661 11.009 1.00 93.81 103 LEU A CA 1
ATOM 788 C C . LEU A 1 103 ? -14.084 1.411 11.478 1.00 93.81 103 LEU A C 1
ATOM 790 O O . LEU A 1 103 ? -14.912 0.996 10.667 1.00 93.81 103 LEU A O 1
ATOM 794 N N . LYS A 1 104 ? -14.411 1.696 12.749 1.00 93.81 104 LYS A N 1
ATOM 795 C CA . LYS A 1 104 ? -15.799 1.640 13.256 1.00 93.81 104 LYS A CA 1
ATOM 796 C C . LYS A 1 104 ? -16.721 2.623 12.532 1.00 93.81 104 LYS A C 1
ATOM 798 O O . LYS A 1 104 ? -17.902 2.340 12.375 1.00 93.81 104 LYS A O 1
ATOM 803 N N . GLU A 1 105 ? -16.173 3.738 12.062 1.00 94.12 105 GLU A N 1
ATOM 804 C CA . GLU A 1 105 ? -16.878 4.768 11.293 1.00 94.12 105 GLU A CA 1
ATOM 805 C C . GLU A 1 105 ? -16.810 4.516 9.768 1.00 94.12 105 GLU A C 1
ATOM 807 O O . GLU A 1 105 ? -17.264 5.338 8.975 1.00 94.12 105 GLU A O 1
ATOM 812 N N . GLY A 1 106 ? -16.250 3.380 9.324 1.00 94.06 106 GLY A N 1
ATOM 813 C CA . GLY A 1 106 ? -16.107 3.045 7.900 1.00 94.06 106 GLY A CA 1
ATOM 814 C C . GLY A 1 106 ? -15.035 3.864 7.168 1.00 94.06 106 GLY A C 1
ATOM 815 O O . GLY A 1 106 ? -15.064 3.992 5.938 1.00 94.06 106 GLY A O 1
ATOM 816 N N . ALA A 1 107 ? -14.083 4.426 7.910 1.00 96.62 107 ALA A N 1
ATOM 817 C CA . ALA A 1 107 ? -13.041 5.307 7.411 1.00 96.62 107 ALA A CA 1
ATOM 818 C C . ALA A 1 107 ? -11.630 4.787 7.722 1.00 96.62 107 ALA A C 1
ATOM 820 O O . ALA A 1 107 ? -11.416 3.872 8.516 1.00 96.62 107 ALA A O 1
ATOM 821 N N . VAL A 1 108 ? -10.643 5.387 7.063 1.00 96.88 108 VAL A N 1
ATOM 822 C CA . VAL A 1 108 ? -9.216 5.191 7.331 1.00 96.88 108 VAL A CA 1
ATOM 823 C C . VAL A 1 108 ? -8.511 6.534 7.360 1.00 96.88 108 VAL A C 1
ATOM 825 O O . VAL A 1 108 ? -9.003 7.540 6.848 1.00 96.88 108 VAL A O 1
ATOM 828 N N . MET A 1 109 ? -7.322 6.553 7.935 1.00 96.44 109 MET A N 1
ATOM 829 C CA . MET A 1 109 ? -6.501 7.744 8.000 1.00 96.44 109 MET A CA 1
ATOM 830 C C . MET A 1 109 ? -5.525 7.756 6.823 1.00 96.44 109 MET A C 1
ATOM 832 O O . MET A 1 109 ? -4.654 6.899 6.713 1.00 96.44 109 MET A O 1
ATOM 836 N N . LEU A 1 110 ? -5.681 8.722 5.922 1.00 96.06 110 LEU A N 1
ATOM 837 C CA . LEU A 1 110 ? -4.811 8.923 4.769 1.00 96.06 110 LEU A CA 1
ATOM 838 C C . LEU A 1 110 ? -3.808 10.033 5.083 1.00 96.06 110 LEU A C 1
ATOM 840 O O . LEU A 1 110 ? -4.192 11.178 5.334 1.00 96.06 110 LEU A O 1
ATOM 844 N N . ARG A 1 111 ? -2.522 9.703 5.023 1.00 95.19 111 ARG A N 1
ATOM 845 C CA . ARG A 1 111 ? -1.412 10.636 5.192 1.00 95.19 111 ARG A CA 1
ATOM 846 C C . ARG A 1 111 ? -0.678 10.826 3.872 1.00 95.19 111 ARG A C 1
ATOM 848 O O . ARG A 1 111 ? -0.241 9.852 3.267 1.00 95.19 111 ARG A O 1
ATOM 855 N N . ASN A 1 112 ? -0.534 12.072 3.440 1.00 94.19 112 ASN A N 1
ATOM 856 C CA . ASN A 1 112 ? 0.344 12.448 2.337 1.00 94.19 112 ASN A CA 1
ATOM 857 C C . ASN A 1 112 ? 1.767 12.586 2.893 1.00 94.19 112 ASN A C 1
ATOM 859 O O . ASN A 1 112 ? 1.991 13.381 3.809 1.00 94.19 112 ASN A O 1
ATOM 863 N N . LEU A 1 113 ? 2.711 11.790 2.391 1.00 91.88 113 LEU A N 1
ATOM 864 C CA . LEU A 1 113 ? 4.078 11.785 2.918 1.00 91.88 113 LEU A CA 1
ATOM 865 C C . LEU A 1 113 ? 4.869 13.017 2.449 1.00 91.88 113 LEU A C 1
ATOM 867 O O . LEU A 1 113 ? 5.584 13.608 3.256 1.00 91.88 113 LEU A O 1
ATOM 871 N N . SER A 1 114 ? 4.613 13.504 1.232 1.00 88.25 114 SER A N 1
ATOM 872 C CA . SER A 1 114 ? 5.225 14.721 0.682 1.00 88.25 114 SER A CA 1
ATOM 873 C C . SER A 1 114 ? 4.765 15.996 1.396 1.00 88.25 114 SER A C 1
ATOM 875 O O . SER A 1 114 ? 5.584 16.819 1.794 1.00 88.25 114 SER A O 1
ATOM 877 N N . LYS A 1 115 ? 3.449 16.162 1.597 1.00 90.44 115 LYS A N 1
ATOM 878 C CA . LYS A 1 115 ? 2.861 17.351 2.254 1.00 90.44 115 LYS A CA 1
ATOM 879 C C . LYS A 1 115 ? 2.848 17.249 3.782 1.00 90.44 115 LYS A C 1
ATOM 881 O O . LYS A 1 115 ? 2.600 18.236 4.462 1.00 90.44 115 LYS A O 1
ATOM 886 N N . ARG A 1 116 ? 3.104 16.055 4.330 1.00 88.75 116 ARG A N 1
ATOM 887 C CA . ARG A 1 116 ? 2.994 15.724 5.765 1.00 88.75 116 ARG A CA 1
ATOM 888 C C . ARG A 1 116 ? 1.614 16.011 6.371 1.00 88.75 116 ARG A C 1
ATOM 890 O O . ARG A 1 116 ? 1.481 16.131 7.585 1.00 88.75 116 ARG A O 1
ATOM 897 N N . GLU A 1 117 ? 0.587 16.048 5.533 1.00 92.25 117 GLU A N 1
ATOM 898 C CA . GLU A 1 117 ? -0.804 16.256 5.928 1.00 92.25 117 GLU A CA 1
ATOM 899 C C . GLU A 1 117 ? -1.506 14.921 6.160 1.00 92.25 117 GLU A C 1
ATOM 901 O O . GLU A 1 117 ? -1.262 13.938 5.455 1.00 92.25 117 GLU A O 1
AT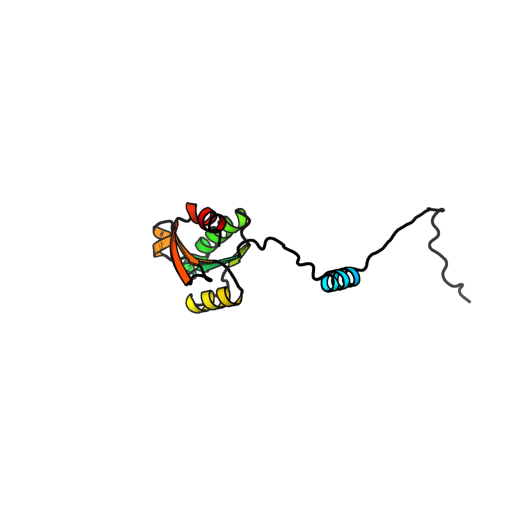OM 906 N N . GLN A 1 118 ? -2.417 14.888 7.128 1.00 93.62 118 GLN A N 1
ATOM 907 C CA . GLN A 1 118 ? -3.167 13.695 7.491 1.00 93.62 118 GLN A CA 1
ATOM 908 C C . GLN A 1 118 ? -4.650 14.025 7.619 1.00 93.62 118 GLN A C 1
ATOM 910 O O . GLN A 1 118 ? -5.019 15.027 8.226 1.00 93.62 118 GLN A O 1
ATOM 915 N N . ARG A 1 119 ? -5.503 13.166 7.061 1.00 95.00 119 ARG A N 1
ATOM 916 C CA . ARG A 1 119 ? -6.959 13.336 7.069 1.00 95.00 119 ARG A CA 1
ATOM 917 C C . ARG A 1 119 ? -7.675 11.998 7.160 1.00 95.00 119 ARG A C 1
ATOM 919 O O . ARG A 1 119 ? -7.161 10.981 6.697 1.00 95.00 119 ARG A O 1
ATOM 926 N N . VAL A 1 120 ? -8.872 12.008 7.733 1.00 96.50 120 VAL A N 1
ATOM 927 C CA . VAL A 1 120 ? -9.759 10.841 7.757 1.00 96.50 120 VAL A CA 1
ATOM 928 C C . VAL A 1 120 ? -10.538 10.799 6.445 1.00 96.50 120 VAL A C 1
ATOM 930 O O . VAL A 1 120 ? -11.078 11.814 6.007 1.00 96.50 120 VAL A O 1
ATOM 933 N N . VAL A 1 121 ? -10.552 9.642 5.789 1.00 96.00 121 VAL A N 1
ATOM 934 C CA . VAL A 1 121 ? -11.189 9.434 4.485 1.00 96.00 121 VAL A CA 1
ATOM 935 C C . VAL A 1 121 ? -12.059 8.178 4.548 1.00 96.00 121 VAL A C 1
ATOM 937 O O . VAL A 1 121 ? -11.561 7.124 4.953 1.00 96.00 121 VAL A O 1
ATOM 940 N N . PRO A 1 122 ? -13.333 8.241 4.120 1.00 96.81 122 PRO A N 1
ATOM 941 C CA . PRO A 1 122 ? -14.171 7.055 3.983 1.00 96.81 122 PRO A CA 1
ATOM 942 C C . PRO A 1 122 ? -13.530 6.026 3.046 1.00 96.81 122 PRO A C 1
ATOM 944 O O . PRO A 1 122 ? -13.057 6.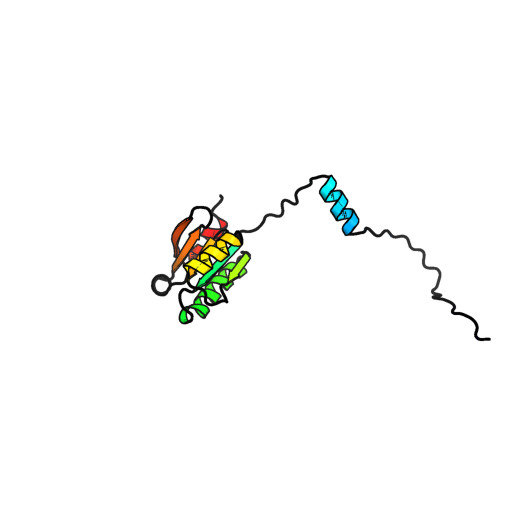382 1.963 1.00 96.81 122 PRO A O 1
ATOM 947 N N . ILE A 1 123 ? -13.569 4.740 3.406 1.00 94.44 123 ILE A N 1
ATOM 948 C CA . ILE A 1 123 ? -12.958 3.664 2.598 1.00 94.44 123 ILE A CA 1
ATOM 949 C C . ILE A 1 123 ? -13.539 3.638 1.174 1.00 94.44 123 ILE A C 1
ATOM 951 O O . ILE A 1 123 ? -12.814 3.395 0.209 1.00 94.44 123 ILE A O 1
ATOM 955 N N . ALA A 1 124 ? -14.824 3.977 1.028 1.00 94.06 124 ALA A N 1
ATOM 956 C CA . ALA A 1 124 ? -15.506 4.076 -0.262 1.00 94.06 124 ALA A CA 1
ATOM 957 C C . ALA A 1 124 ? -14.906 5.144 -1.200 1.00 94.06 124 ALA A C 1
ATOM 959 O O . ALA A 1 124 ? -14.921 4.977 -2.416 1.00 94.06 124 ALA A O 1
ATOM 960 N N . GLN A 1 125 ? -14.354 6.231 -0.651 1.00 94.19 125 GLN A N 1
ATOM 961 C CA . GLN A 1 125 ? -13.797 7.351 -1.423 1.00 94.19 125 GLN A CA 1
ATOM 962 C C . GLN A 1 125 ? -12.266 7.311 -1.521 1.00 94.19 125 GLN A C 1
ATOM 964 O O . GLN A 1 125 ? -11.670 8.097 -2.260 1.00 94.19 125 GLN A O 1
ATOM 969 N N . LEU A 1 126 ? -11.615 6.394 -0.800 1.00 93.75 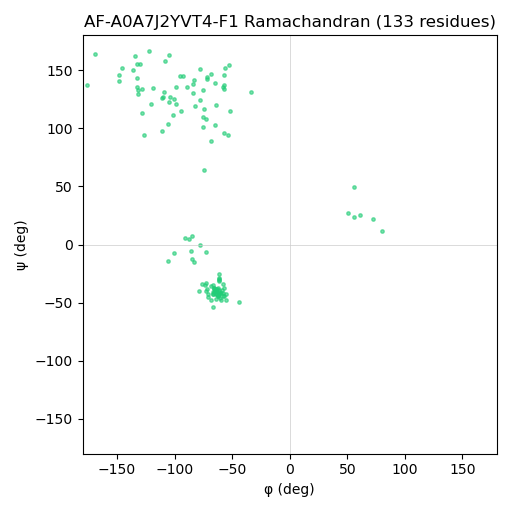126 LEU A N 1
ATOM 970 C CA . LEU A 1 126 ? -10.160 6.320 -0.677 1.00 93.75 126 LEU A CA 1
ATOM 971 C C . LEU A 1 126 ? -9.457 6.221 -2.038 1.00 93.75 126 LEU A C 1
ATOM 973 O O . LEU A 1 126 ? -8.529 6.979 -2.315 1.00 93.75 126 LEU A O 1
ATOM 977 N N . THR A 1 127 ? -9.934 5.328 -2.905 1.00 92.94 127 THR A N 1
ATOM 978 C CA . THR A 1 127 ? -9.378 5.120 -4.248 1.00 92.94 127 THR A CA 1
ATOM 979 C C . THR A 1 127 ? -9.440 6.397 -5.087 1.00 92.94 127 THR A C 1
ATOM 981 O O . THR A 1 127 ? -8.439 6.801 -5.676 1.00 92.94 127 THR A O 1
ATOM 984 N N . GLN A 1 128 ? -10.594 7.072 -5.104 1.00 91.44 128 GLN A N 1
ATOM 985 C CA . GLN A 1 128 ? -10.779 8.309 -5.868 1.00 91.44 128 GLN A CA 1
ATOM 986 C C . GLN A 1 128 ? -9.896 9.438 -5.338 1.00 91.44 128 GLN A C 1
ATOM 988 O O . GLN A 1 128 ? -9.305 10.168 -6.126 1.00 91.44 128 GLN A O 1
ATOM 993 N N . GLN A 1 129 ? -9.757 9.562 -4.016 1.00 90.75 129 GLN A N 1
ATOM 994 C CA . GLN A 1 129 ? -8.881 10.562 -3.402 1.00 90.75 129 GLN A CA 1
ATOM 995 C C . GLN A 1 129 ? -7.418 10.360 -3.804 1.00 90.75 129 GLN A C 1
ATOM 997 O O . GLN A 1 129 ? -6.717 11.335 -4.065 1.00 90.75 129 GLN A O 1
ATOM 1002 N N . ILE A 1 130 ? -6.958 9.111 -3.888 1.00 90.38 130 ILE A N 1
ATOM 1003 C CA . ILE A 1 130 ? -5.583 8.809 -4.296 1.00 90.38 130 ILE A CA 1
ATOM 1004 C C . ILE A 1 130 ? -5.399 9.089 -5.791 1.00 90.38 130 ILE A C 1
ATOM 1006 O O . ILE A 1 130 ? -4.412 9.719 -6.155 1.00 90.38 130 ILE A O 1
ATOM 1010 N N . ILE A 1 131 ? -6.347 8.716 -6.653 1.00 87.25 131 ILE A N 1
ATOM 1011 C CA . ILE A 1 131 ? -6.236 8.925 -8.108 1.00 87.25 131 ILE A CA 1
ATOM 1012 C C . ILE A 1 131 ? -6.367 10.409 -8.497 1.00 87.25 131 ILE A C 1
ATOM 1014 O O . ILE A 1 131 ? -5.565 10.905 -9.285 1.00 87.25 131 ILE A O 1
ATOM 1018 N N . ASN A 1 132 ? -7.343 11.133 -7.938 1.00 79.44 132 ASN A N 1
ATOM 1019 C CA . ASN A 1 132 ? -7.713 12.483 -8.392 1.00 79.44 132 ASN A CA 1
ATOM 1020 C C . ASN A 1 132 ? -6.849 13.609 -7.820 1.00 79.44 132 ASN A C 1
ATOM 1022 O O . ASN A 1 132 ? -6.894 14.726 -8.332 1.00 79.44 132 ASN A O 1
ATOM 1026 N N . GLN A 1 133 ? -6.074 13.358 -6.765 1.00 67.06 133 GLN A N 1
ATOM 1027 C CA . GLN A 1 133 ? -5.110 14.338 -6.270 1.00 67.06 133 GLN A CA 1
ATOM 1028 C C . GLN A 1 133 ? -3.979 14.492 -7.297 1.00 67.06 133 GLN A C 1
ATOM 1030 O O . GLN A 1 133 ? -2.992 13.769 -7.242 1.00 67.06 133 GLN A O 1
ATOM 1035 N N . LYS A 1 134 ? -4.110 15.402 -8.261 1.00 50.78 134 LYS A N 1
ATOM 1036 C CA . LYS A 1 134 ? -2.936 15.880 -9.000 1.00 50.78 134 LYS A CA 1
ATOM 1037 C C . LYS A 1 134 ? -2.032 16.633 -8.018 1.00 50.78 134 LYS A C 1
ATOM 1039 O O . LYS A 1 134 ? -2.550 17.284 -7.109 1.00 50.78 134 LYS A O 1
ATOM 1044 N N . GLU A 1 135 ? -0.724 16.423 -8.150 1.00 45.62 135 GLU A N 1
ATOM 1045 C CA . GLU A 1 135 ? 0.302 17.170 -7.408 1.00 45.62 135 GLU A CA 1
ATOM 1046 C C . GLU A 1 135 ? 0.080 18.681 -7.513 1.00 45.62 135 GLU A C 1
ATOM 1048 O O . GLU A 1 135 ? -0.288 19.142 -8.620 1.00 45.62 135 GLU A O 1
#